Protein AF-A0A4Y2HBI5-F1 (afdb_monomer_lite)

Radius of gyration: 10.58 Å; chains: 1; bounding box: 23×18×30 Å

Foldseek 3Di:
DPDAAAEEEAEQCFLPPVQLVNVVRYQAYEYEHPDPVRQVNNVVPPDDPRYHYD

Secondary structure (DSSP, 8-state):
-PPPEEEEEEET-TTSHHHHHHGGGEEEEEEE-S-HHHHHHHHHH---TTEEE-

Sequence (54 aa):
VPEPLETAVDVGCGNGQSTVILAPYFKRVHGSDVSETQIEQAKATRSLPNVTYV

pLDDT: mean 96.82, std 5.15, range [64.38, 98.69]

InterPro domains:
  IPR029063 S-adenosyl-L-methionine-dependent methyltransferase superfamily [G3DSA:3.40.50.150] (1-54)
  IPR029063 S-adenosyl-L-methionine-dependent methyltransferase superfamily [SSF53335] (4-54)
  IPR041698 Methyltransferase domain 25 [PF13649] (9-53)
  IPR051052 Diverse substrate methyltransferase [PTHR44942] (3-53)

Organism: Araneus ventricosus (NCBI:txid182803)

Structure (mmCIF, N/CA/C/O backbone):
data_AF-A0A4Y2HBI5-F1
#
_entry.id   AF-A0A4Y2HBI5-F1
#
loop_
_atom_site.group_PDB
_atom_site.id
_atom_site.type_symbol
_atom_site.label_atom_id
_atom_site.label_alt_id
_atom_site.label_comp_id
_atom_site.label_asym_id
_atom_site.label_entity_id
_atom_site.label_seq_id
_atom_site.pdbx_PDB_ins_code
_atom_site.Cartn_x
_atom_site.Cartn_y
_atom_site.Cartn_z
_atom_site.occupancy
_atom_site.B_iso_or_equiv
_atom_site.auth_seq_id
_atom_site.auth_comp_id
_atom_site.auth_asym_id
_atom_site.auth_atom_id
_atom_site.pdbx_PDB_model_num
ATOM 1 N N . VAL A 1 1 ? 15.449 -1.087 -18.232 1.00 64.38 1 VAL A N 1
ATOM 2 C CA . VAL A 1 1 ? 14.608 -1.593 -17.124 1.00 64.38 1 VAL A CA 1
ATOM 3 C C . VAL A 1 1 ? 13.504 -2.411 -17.771 1.00 64.38 1 VAL A C 1
ATOM 5 O O . VAL A 1 1 ? 12.965 -1.906 -18.750 1.00 64.38 1 VAL A O 1
ATOM 8 N N . PRO A 1 2 ? 13.256 -3.667 -17.368 1.00 81.56 2 PRO A N 1
ATOM 9 C CA . PRO A 1 2 ? 12.116 -4.417 -17.892 1.00 81.56 2 PRO A CA 1
ATOM 10 C C . PRO A 1 2 ? 10.808 -3.663 -17.609 1.00 81.56 2 PRO A C 1
ATOM 12 O O . PRO A 1 2 ? 10.732 -2.908 -16.641 1.00 81.56 2 PRO A O 1
ATOM 15 N N . GLU A 1 3 ? 9.810 -3.847 -18.472 1.00 91.44 3 GLU A N 1
ATOM 16 C CA . GLU A 1 3 ? 8.466 -3.292 -18.271 1.00 91.44 3 GLU A CA 1
ATOM 17 C C . GLU A 1 3 ? 7.908 -3.701 -16.891 1.00 91.44 3 GLU A C 1
ATOM 19 O O . GLU A 1 3 ? 8.083 -4.862 -16.498 1.00 91.44 3 GLU A O 1
ATOM 24 N N . PRO A 1 4 ? 7.237 -2.793 -16.150 1.00 94.31 4 PRO A N 1
ATOM 25 C CA . PRO A 1 4 ? 6.594 -3.136 -14.887 1.00 94.31 4 PRO A CA 1
ATOM 26 C C . PRO A 1 4 ? 5.535 -4.227 -15.070 1.00 94.31 4 PRO A C 1
ATOM 28 O O . PRO A 1 4 ? 4.778 -4.230 -16.047 1.00 94.31 4 PRO A O 1
ATOM 31 N N . LEU A 1 5 ? 5.429 -5.118 -14.086 1.00 97.12 5 LEU A N 1
ATOM 32 C CA . LEU A 1 5 ? 4.347 -6.097 -14.004 1.00 97.12 5 LEU A CA 1
ATOM 33 C C . LEU A 1 5 ? 2.991 -5.384 -13.860 1.00 97.12 5 LEU A C 1
ATOM 35 O O . LEU A 1 5 ? 2.917 -4.229 -13.445 1.00 97.12 5 LEU A O 1
ATOM 39 N N . GLU A 1 6 ? 1.883 -6.047 -14.195 1.00 97.88 6 GLU A N 1
ATOM 40 C CA . GLU A 1 6 ? 0.578 -5.366 -14.193 1.00 97.88 6 GLU A CA 1
ATOM 41 C C . GLU A 1 6 ? 0.095 -4.988 -12.789 1.00 97.88 6 GLU A C 1
ATOM 43 O O . GLU A 1 6 ? -0.210 -3.826 -12.520 1.00 97.88 6 GLU A O 1
ATOM 48 N N . THR A 1 7 ? -0.034 -5.953 -11.877 1.00 98.00 7 THR A N 1
ATOM 49 C CA . THR A 1 7 ? -0.660 -5.706 -10.570 1.00 98.00 7 THR A CA 1
ATOM 50 C C . THR A 1 7 ? -0.077 -6.591 -9.478 1.00 98.00 7 THR A C 1
ATOM 52 O O . THR A 1 7 ? 0.145 -7.779 -9.704 1.00 98.00 7 THR A O 1
ATOM 55 N N . ALA A 1 8 ? 0.128 -6.007 -8.298 1.00 98.44 8 ALA A N 1
ATOM 56 C CA . ALA A 1 8 ? 0.437 -6.714 -7.059 1.00 98.44 8 ALA A CA 1
ATOM 57 C C . ALA A 1 8 ? -0.673 -6.516 -6.020 1.00 98.44 8 ALA A C 1
ATOM 59 O O . ALA A 1 8 ? -1.297 -5.454 -5.958 1.00 98.44 8 ALA A O 1
ATOM 60 N N . VAL A 1 9 ? -0.876 -7.536 -5.184 1.00 98.44 9 VAL A N 1
ATOM 61 C CA . VAL A 1 9 ? -1.742 -7.479 -4.001 1.00 98.44 9 VAL A CA 1
ATOM 62 C C . VAL A 1 9 ? -0.912 -7.870 -2.782 1.00 98.44 9 VAL A C 1
ATOM 64 O O . VAL A 1 9 ? -0.328 -8.951 -2.754 1.00 98.44 9 VAL A O 1
ATOM 67 N N . ASP A 1 10 ? -0.851 -6.978 -1.803 1.00 98.50 10 ASP A N 1
ATOM 68 C CA . ASP A 1 10 ? -0.111 -7.122 -0.551 1.00 98.50 10 ASP A CA 1
ATOM 69 C C . ASP A 1 10 ? -1.114 -7.367 0.586 1.00 98.50 10 ASP A C 1
ATOM 71 O O . ASP A 1 10 ? -1.805 -6.447 1.025 1.00 98.50 10 ASP A O 1
ATOM 75 N N . VAL A 1 11 ? -1.274 -8.631 0.984 1.00 98.44 11 VAL A N 1
ATOM 76 C CA . VAL A 1 11 ? -2.290 -9.075 1.955 1.00 98.44 11 VAL A CA 1
ATOM 77 C C . VAL A 1 11 ? -1.699 -9.079 3.362 1.00 98.44 11 VAL A C 1
ATOM 79 O O . VAL A 1 11 ? -0.685 -9.730 3.601 1.00 98.44 11 VAL A O 1
ATOM 82 N N . GLY A 1 12 ? -2.362 -8.402 4.299 1.00 98.25 12 GLY A N 1
ATOM 83 C CA . GLY A 1 12 ? -1.797 -8.104 5.616 1.00 98.25 12 GLY A CA 1
ATOM 84 C C . GLY A 1 12 ? -0.739 -7.004 5.530 1.00 98.25 12 GLY A C 1
ATOM 85 O O . GLY A 1 12 ? 0.335 -7.132 6.116 1.00 98.25 12 GLY A O 1
ATOM 86 N N . CYS A 1 13 ? -1.005 -5.952 4.745 1.00 98.44 13 CYS A N 1
ATOM 87 C CA . CYS A 1 13 ? -0.012 -4.924 4.428 1.00 98.44 13 CYS A CA 1
ATOM 88 C C . CYS A 1 13 ? 0.372 -4.031 5.618 1.00 98.44 13 CYS A C 1
ATOM 90 O O . CYS A 1 13 ? 1.301 -3.220 5.507 1.00 98.44 13 CYS A O 1
ATOM 92 N N . GLY A 1 14 ? -0.361 -4.115 6.735 1.00 98.62 14 GLY A N 1
ATOM 93 C CA . GLY A 1 14 ? -0.243 -3.210 7.868 1.00 98.62 14 GLY A CA 1
ATOM 94 C C . GLY A 1 14 ? -0.273 -1.753 7.411 1.00 98.62 14 GLY A C 1
ATOM 95 O O . GLY A 1 14 ? -1.078 -1.348 6.574 1.00 98.62 14 GLY A O 1
ATOM 96 N N . ASN A 1 15 ? 0.669 -0.964 7.917 1.00 98.12 15 ASN A N 1
ATOM 97 C CA . ASN A 1 15 ? 0.815 0.451 7.585 1.00 98.12 15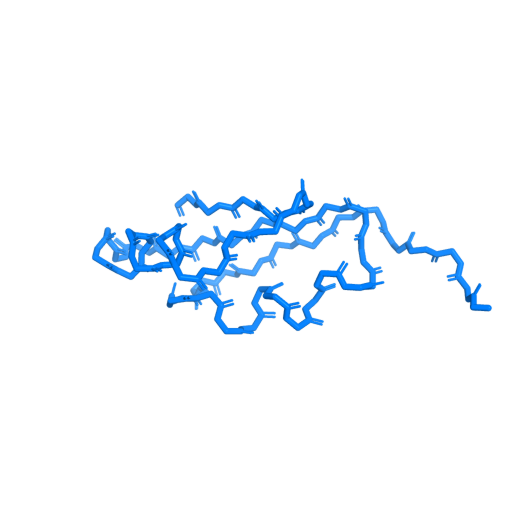 ASN A CA 1
ATOM 98 C C . ASN A 1 15 ? 1.418 0.726 6.192 1.00 98.12 15 ASN A C 1
ATOM 100 O O . ASN A 1 15 ? 1.790 1.872 5.916 1.00 98.12 15 ASN A O 1
ATOM 104 N N . GLY A 1 16 ? 1.558 -0.295 5.339 1.00 98.25 16 GLY A N 1
ATOM 105 C CA . GLY A 1 16 ? 1.893 -0.167 3.920 1.00 98.25 16 GLY A CA 1
ATOM 106 C C . GLY A 1 16 ? 3.385 -0.154 3.578 1.00 98.25 16 GLY A C 1
ATOM 107 O O . GLY A 1 16 ? 3.743 0.264 2.476 1.00 98.25 16 GLY A O 1
ATOM 108 N N . GLN A 1 17 ? 4.272 -0.560 4.497 1.00 97.81 17 GLN A N 1
ATOM 109 C CA . GLN A 1 17 ? 5.728 -0.572 4.263 1.00 97.81 17 GLN A CA 1
ATOM 110 C C . GLN A 1 17 ? 6.142 -1.464 3.086 1.00 97.81 17 GLN A C 1
ATOM 112 O O . GLN A 1 17 ? 6.901 -1.024 2.226 1.00 97.81 17 GLN A O 1
ATOM 117 N N . SER A 1 18 ? 5.633 -2.694 3.023 1.00 97.12 18 SER A N 1
ATOM 118 C CA . SER A 1 18 ? 5.860 -3.607 1.897 1.00 97.12 18 SER A CA 1
ATOM 119 C C . SER A 1 18 ? 5.216 -3.086 0.613 1.00 97.12 18 SER A C 1
ATOM 121 O O . SER A 1 18 ? 5.827 -3.139 -0.452 1.00 97.12 18 SER A O 1
ATOM 123 N N . THR A 1 19 ? 4.029 -2.490 0.715 1.00 98.50 19 THR A N 1
ATOM 124 C CA . THR A 1 19 ? 3.252 -2.016 -0.435 1.00 98.50 19 THR A CA 1
ATOM 125 C C . THR A 1 19 ? 4.000 -0.955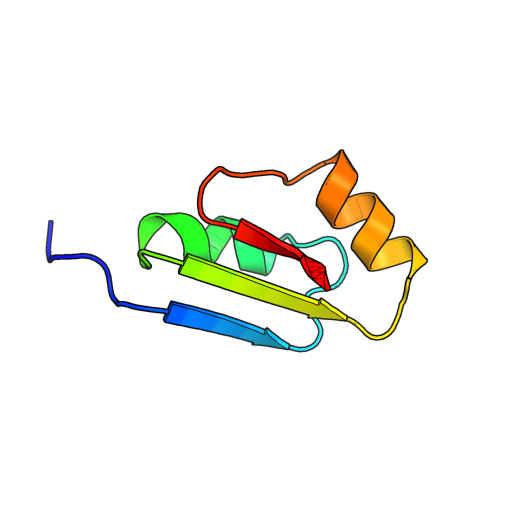 -1.246 1.00 98.50 19 THR A C 1
ATOM 127 O O . THR A 1 19 ? 4.040 -1.031 -2.473 1.00 98.50 19 THR A O 1
ATOM 130 N N . VAL A 1 20 ? 4.663 0.004 -0.585 1.00 97.81 20 VAL A N 1
ATOM 131 C CA . VAL A 1 20 ? 5.462 1.031 -1.285 1.00 97.81 20 VAL A CA 1
ATOM 132 C C . VAL A 1 20 ? 6.755 0.481 -1.883 1.00 97.81 20 VAL A C 1
ATOM 134 O O . VAL A 1 20 ? 7.207 0.983 -2.908 1.00 97.81 20 VAL A O 1
ATOM 137 N N . ILE A 1 21 ? 7.335 -0.569 -1.289 1.00 97.81 21 ILE A N 1
ATOM 138 C CA . ILE A 1 21 ? 8.521 -1.247 -1.836 1.00 97.81 21 ILE A CA 1
ATOM 139 C C . ILE A 1 21 ? 8.176 -1.944 -3.157 1.00 97.81 21 ILE A C 1
ATOM 141 O O . ILE A 1 21 ? 9.012 -2.003 -4.056 1.00 97.81 21 ILE A O 1
ATOM 145 N N . LEU A 1 22 ? 6.941 -2.434 -3.302 1.00 97.62 22 LEU A N 1
ATOM 146 C CA . LEU A 1 22 ? 6.460 -3.067 -4.531 1.00 97.62 22 LEU A CA 1
ATOM 147 C C . LEU A 1 22 ? 6.149 -2.049 -5.642 1.00 97.62 22 LEU A C 1
ATOM 149 O O . LEU A 1 22 ? 6.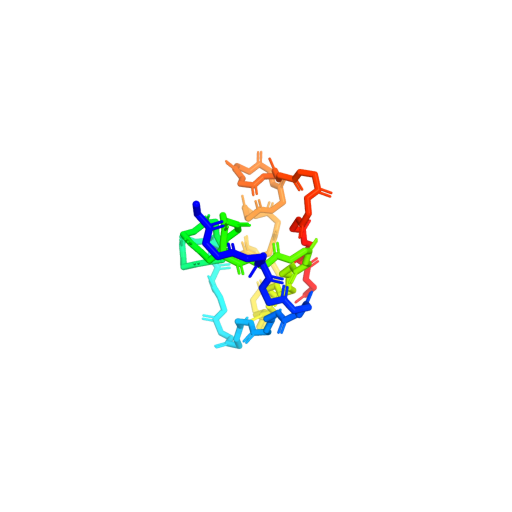231 -2.397 -6.818 1.00 97.62 22 LEU A O 1
ATOM 153 N N . ALA A 1 23 ? 5.838 -0.795 -5.300 1.00 97.44 23 ALA A N 1
ATOM 154 C CA . ALA A 1 23 ? 5.362 0.221 -6.244 1.00 97.44 23 ALA A CA 1
ATOM 155 C C . ALA A 1 23 ? 6.230 0.430 -7.507 1.00 97.44 23 ALA A C 1
ATOM 157 O O . ALA A 1 23 ? 5.647 0.617 -8.573 1.00 97.44 23 ALA A O 1
ATOM 158 N N . PRO A 1 24 ? 7.578 0.368 -7.472 1.00 96.75 24 PRO A N 1
ATOM 159 C CA . PRO A 1 24 ? 8.401 0.539 -8.676 1.00 96.75 24 PRO A CA 1
ATOM 160 C C . PRO A 1 24 ? 8.333 -0.633 -9.665 1.00 96.75 24 PRO A C 1
ATOM 162 O O . PRO A 1 24 ? 8.715 -0.478 -10.823 1.00 96.75 24 PRO A O 1
ATOM 165 N N . TYR A 1 25 ? 7.886 -1.810 -9.219 1.00 97.12 25 TYR A N 1
ATOM 166 C CA . TYR A 1 25 ? 7.898 -3.039 -10.017 1.00 97.12 25 TYR A CA 1
ATOM 167 C C . TYR A 1 25 ? 6.558 -3.327 -10.702 1.00 97.12 25 TYR A C 1
ATOM 169 O O . TYR A 1 25 ? 6.498 -4.202 -11.567 1.00 97.12 25 TYR A O 1
ATOM 177 N N . PHE A 1 26 ? 5.494 -2.602 -10.334 1.00 98.00 26 PHE A N 1
ATOM 178 C CA . PHE A 1 26 ? 4.132 -2.850 -10.800 1.00 98.00 26 PHE A CA 1
ATOM 179 C C . PHE A 1 26 ? 3.428 -1.572 -11.259 1.00 98.00 26 PHE A C 1
ATOM 181 O O . PHE A 1 26 ? 3.587 -0.503 -10.673 1.00 98.00 26 PHE A O 1
ATOM 188 N N . LYS A 1 27 ? 2.556 -1.690 -12.264 1.00 98.06 27 LYS A N 1
ATOM 189 C CA . LYS A 1 27 ? 1.696 -0.577 -12.693 1.00 98.06 27 LYS A CA 1
ATOM 190 C C . LYS A 1 27 ? 0.643 -0.216 -11.647 1.00 98.06 27 LYS A C 1
ATOM 192 O O . LYS A 1 27 ? 0.216 0.933 -11.613 1.00 98.06 27 LYS A O 1
ATOM 197 N N . ARG A 1 28 ? 0.217 -1.178 -10.818 1.00 98.38 28 ARG A N 1
ATOM 198 C CA . ARG A 1 28 ? -0.728 -0.995 -9.702 1.00 98.38 28 ARG A CA 1
ATOM 199 C C . ARG A 1 28 ? -0.358 -1.889 -8.519 1.00 98.38 28 ARG A C 1
ATOM 201 O O . ARG A 1 28 ? -0.008 -3.052 -8.715 1.00 98.38 28 ARG A O 1
ATOM 208 N N . VAL A 1 29 ? -0.496 -1.377 -7.300 1.00 98.62 29 VAL A N 1
ATOM 209 C CA . VAL A 1 29 ? -0.355 -2.158 -6.065 1.00 98.62 29 VAL A CA 1
ATOM 210 C C . VAL A 1 29 ? -1.556 -1.901 -5.155 1.00 98.62 29 VAL A C 1
ATOM 212 O O . VAL A 1 29 ? -1.922 -0.754 -4.892 1.00 98.62 29 VAL A O 1
ATOM 215 N N . HIS A 1 30 ? -2.165 -2.976 -4.665 1.00 98.56 30 HIS A N 1
ATOM 216 C CA . HIS A 1 30 ? -3.254 -2.933 -3.693 1.00 98.56 30 HIS A CA 1
ATOM 217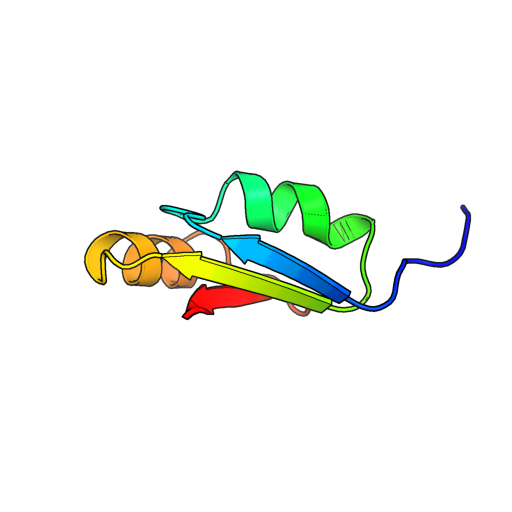 C C . HIS A 1 30 ? -2.764 -3.512 -2.365 1.00 98.56 30 HIS A C 1
ATOM 219 O O . HIS A 1 30 ? -2.452 -4.698 -2.298 1.00 98.56 30 HIS A O 1
ATOM 225 N N . GLY A 1 31 ? -2.672 -2.687 -1.326 1.00 98.56 31 GLY A N 1
ATOM 226 C CA . GLY A 1 31 ? -2.457 -3.151 0.043 1.00 98.56 31 GLY A CA 1
ATOM 227 C C . GLY A 1 31 ? -3.794 -3.400 0.729 1.00 98.56 31 GLY A C 1
ATOM 228 O O . GLY A 1 31 ? -4.699 -2.574 0.601 1.00 98.56 31 GLY A O 1
ATOM 229 N N . SER A 1 32 ? -3.926 -4.515 1.444 1.00 98.56 32 SER A N 1
ATOM 230 C CA . SER A 1 32 ? -5.085 -4.757 2.299 1.00 98.56 32 S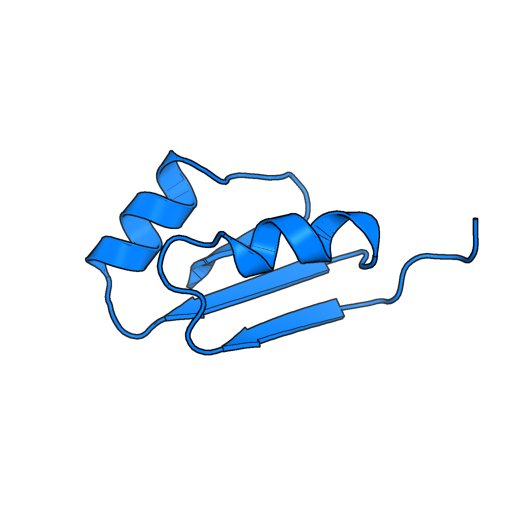ER A CA 1
ATOM 231 C C . SER A 1 32 ? -4.695 -5.260 3.676 1.00 98.56 32 SER A C 1
ATOM 233 O O . SER A 1 32 ? -3.793 -6.086 3.810 1.00 98.56 32 SER A O 1
ATOM 235 N N . ASP A 1 33 ? -5.396 -4.778 4.694 1.00 98.69 33 ASP A N 1
ATOM 236 C CA . ASP A 1 33 ? -5.232 -5.191 6.080 1.00 98.69 33 ASP A CA 1
ATOM 237 C C . ASP A 1 33 ? -6.581 -5.119 6.806 1.00 98.69 33 ASP A C 1
ATOM 239 O O . ASP A 1 33 ? -7.385 -4.227 6.557 1.00 98.69 33 ASP A O 1
ATOM 243 N N . VAL A 1 34 ? -6.840 -6.060 7.717 1.00 98.50 34 VAL A N 1
ATOM 244 C CA . VAL A 1 34 ? -8.088 -6.090 8.501 1.00 98.50 34 VAL A CA 1
ATOM 245 C C . VAL A 1 34 ? -8.150 -4.956 9.531 1.00 98.50 34 VAL A C 1
ATOM 247 O O . VAL A 1 34 ? -9.220 -4.614 10.032 1.00 98.50 34 VAL A O 1
ATOM 250 N N . SER A 1 35 ? -7.001 -4.382 9.889 1.00 98.50 35 SER A N 1
ATOM 251 C CA . SER A 1 35 ? -6.909 -3.297 10.851 1.00 98.50 35 SER A CA 1
ATOM 252 C C . SER A 1 35 ? -7.166 -1.946 10.183 1.00 98.50 35 SER A C 1
ATOM 254 O O . SER A 1 35 ? -6.299 -1.393 9.507 1.00 98.50 35 SER A O 1
ATOM 256 N N . GLU A 1 36 ? -8.335 -1.359 10.453 1.00 98.31 36 GLU A N 1
ATOM 257 C CA . GLU A 1 36 ? -8.694 -0.019 9.964 1.00 98.31 36 GLU A CA 1
ATOM 258 C C . GLU A 1 36 ? -7.639 1.034 10.336 1.00 98.31 36 GLU A C 1
ATOM 260 O O . GLU A 1 36 ? -7.235 1.832 9.494 1.00 98.31 36 GLU A O 1
ATOM 265 N N . THR A 1 37 ? -7.105 0.981 11.561 1.00 98.50 37 THR A N 1
ATOM 266 C CA . THR A 1 37 ? -6.069 1.917 12.024 1.00 98.50 37 THR A CA 1
ATOM 267 C C . THR A 1 37 ? -4.757 1.786 11.242 1.00 98.50 37 THR A C 1
ATOM 269 O O . THR A 1 37 ? -4.098 2.793 10.975 1.00 98.50 37 THR A O 1
ATOM 272 N N . GLN A 1 38 ? -4.378 0.573 10.820 1.00 98.56 38 GLN A N 1
ATOM 273 C CA . GLN A 1 38 ? -3.221 0.364 9.944 1.00 98.56 38 GLN A CA 1
ATOM 274 C C . GLN A 1 38 ? -3.467 0.955 8.552 1.00 98.56 38 GLN A C 1
ATOM 276 O O . GLN A 1 38 ? -2.596 1.646 8.018 1.00 98.56 38 GLN A O 1
ATOM 281 N N . ILE A 1 39 ? -4.660 0.746 7.990 1.00 98.44 39 ILE A N 1
ATOM 282 C CA . ILE A 1 39 ? -5.048 1.278 6.678 1.00 98.44 39 ILE A CA 1
ATOM 283 C C . ILE A 1 39 ? -5.121 2.807 6.683 1.00 98.44 39 ILE A C 1
ATOM 285 O O . ILE A 1 39 ? -4.632 3.445 5.749 1.00 98.44 39 ILE A O 1
ATOM 289 N N . GLU A 1 40 ? -5.672 3.421 7.727 1.00 98.44 40 GLU A N 1
ATOM 290 C CA . GLU A 1 40 ? -5.666 4.877 7.898 1.00 98.44 40 GLU A CA 1
ATOM 291 C C . GLU A 1 40 ? -4.237 5.426 7.941 1.00 98.44 40 GLU A C 1
ATOM 293 O O . GLU A 1 40 ? -3.913 6.384 7.232 1.00 98.44 40 GLU A O 1
ATOM 298 N N . GLN A 1 41 ? -3.347 4.775 8.697 1.00 98.38 41 GLN A N 1
ATOM 299 C CA . GLN A 1 41 ? -1.939 5.156 8.741 1.00 98.38 41 GLN A CA 1
ATOM 300 C C . GLN A 1 41 ? -1.255 4.983 7.376 1.00 98.38 41 GLN A C 1
ATOM 302 O O . GLN A 1 41 ? -0.477 5.852 6.969 1.00 98.38 41 GLN A O 1
ATOM 307 N N . ALA A 1 42 ? -1.539 3.898 6.653 1.00 98.38 42 ALA A N 1
ATOM 308 C CA . ALA A 1 42 ? -0.997 3.649 5.320 1.00 98.38 42 ALA A CA 1
ATOM 309 C C . ALA A 1 42 ? -1.429 4.743 4.332 1.00 98.38 42 ALA A C 1
ATOM 311 O O . ALA A 1 42 ? -0.585 5.364 3.682 1.00 98.38 42 ALA A O 1
ATOM 312 N N . LYS A 1 43 ? -2.728 5.066 4.301 1.00 98.06 43 LYS A N 1
ATOM 313 C CA . LYS A 1 43 ? -3.294 6.150 3.481 1.00 98.06 43 LYS A CA 1
ATOM 314 C C . LYS A 1 43 ? -2.669 7.506 3.810 1.00 98.06 43 LYS A C 1
ATOM 316 O O . LYS A 1 43 ? -2.357 8.264 2.895 1.00 98.06 43 LYS A O 1
ATOM 321 N N . ALA A 1 44 ? -2.456 7.802 5.092 1.00 97.81 44 ALA A N 1
ATOM 322 C CA . ALA A 1 44 ? -1.909 9.083 5.536 1.00 97.81 44 ALA A CA 1
ATOM 323 C C . ALA A 1 44 ? -0.405 9.242 5.254 1.00 97.81 44 ALA A C 1
ATOM 325 O O . ALA A 1 44 ? 0.053 10.351 4.988 1.00 97.81 44 ALA A O 1
ATOM 326 N N . THR A 1 45 ? 0.374 8.158 5.333 1.00 97.38 45 THR A N 1
ATOM 327 C CA . THR A 1 45 ? 1.849 8.242 5.354 1.00 97.38 45 THR A CA 1
ATOM 328 C C . THR A 1 45 ? 2.543 7.643 4.133 1.00 97.38 45 THR A C 1
ATOM 330 O O . THR A 1 45 ? 3.728 7.900 3.928 1.00 97.38 45 THR A O 1
ATOM 333 N N . ARG A 1 46 ? 1.840 6.846 3.322 1.00 96.19 46 ARG A N 1
ATOM 334 C CA . ARG A 1 46 ? 2.423 6.046 2.231 1.00 96.19 46 ARG A CA 1
ATOM 335 C C . ARG A 1 46 ? 1.619 6.110 0.930 1.00 96.19 46 ARG A C 1
ATOM 337 O O . ARG A 1 46 ? 1.598 5.168 0.146 1.00 96.19 46 ARG A O 1
ATOM 344 N N . SER A 1 47 ? 0.978 7.247 0.678 1.00 92.75 47 SER A N 1
ATOM 345 C CA . SER A 1 47 ? 0.256 7.484 -0.572 1.00 92.75 47 SER A CA 1
ATOM 346 C C . SER A 1 47 ? 1.219 7.640 -1.756 1.00 92.75 47 SER A C 1
ATOM 348 O O . SER A 1 47 ? 2.084 8.518 -1.754 1.00 92.75 47 SER A O 1
ATOM 350 N N . LEU A 1 48 ? 1.058 6.792 -2.774 1.00 97.38 48 LEU A N 1
ATOM 351 C CA . LEU A 1 48 ? 1.750 6.866 -4.062 1.00 97.38 48 LEU A CA 1
ATOM 352 C C . LEU A 1 48 ? 0.718 6.783 -5.199 1.00 97.38 48 LEU A C 1
ATOM 354 O O . LEU A 1 48 ? -0.316 6.140 -5.021 1.00 97.38 48 LEU A O 1
ATOM 358 N N . PRO A 1 49 ? 0.984 7.360 -6.389 1.00 97.81 49 PRO A N 1
ATOM 359 C CA . PRO A 1 49 ? -0.001 7.423 -7.476 1.00 97.81 49 PRO A CA 1
ATOM 360 C C . PRO A 1 49 ? -0.532 6.067 -7.961 1.00 97.81 49 PRO A C 1
ATOM 362 O O . PRO A 1 49 ? -1.642 5.996 -8.481 1.00 97.81 49 PRO A O 1
ATOM 365 N N . ASN A 1 50 ? 0.256 4.998 -7.818 1.00 98.25 50 ASN A N 1
ATOM 366 C CA . ASN A 1 50 ? -0.095 3.640 -8.235 1.00 98.25 50 ASN A CA 1
ATOM 367 C C . ASN A 1 50 ? -0.396 2.690 -7.064 1.00 98.25 50 ASN A C 1
ATOM 369 O O . ASN A 1 50 ? -0.471 1.478 -7.277 1.00 98.25 50 ASN A O 1
ATOM 373 N N . VAL A 1 51 ? -0.562 3.215 -5.847 1.00 98.50 51 VAL A N 1
ATOM 374 C CA . VAL A 1 51 ? -0.848 2.427 -4.644 1.00 98.50 51 VAL A CA 1
ATOM 375 C C . VAL A 1 51 ? -2.227 2.781 -4.099 1.00 98.50 51 VAL A C 1
ATOM 377 O O . VAL A 1 51 ? -2.602 3.947 -4.018 1.00 98.50 51 VAL A O 1
ATOM 380 N N . THR A 1 52 ? -2.980 1.766 -3.686 1.00 98.56 52 THR A N 1
ATOM 381 C CA . THR A 1 52 ? -4.244 1.936 -2.956 1.00 98.56 52 THR A CA 1
ATOM 382 C C . THR A 1 52 ? -4.272 1.026 -1.735 1.00 98.56 52 THR A C 1
ATOM 384 O O . THR A 1 52 ? -3.620 -0.018 -1.730 1.00 98.56 52 THR A O 1
ATOM 387 N N . TYR A 1 53 ? -5.029 1.429 -0.716 1.00 98.56 53 TYR A N 1
ATOM 388 C CA . TYR A 1 53 ? -5.151 0.716 0.554 1.00 98.56 5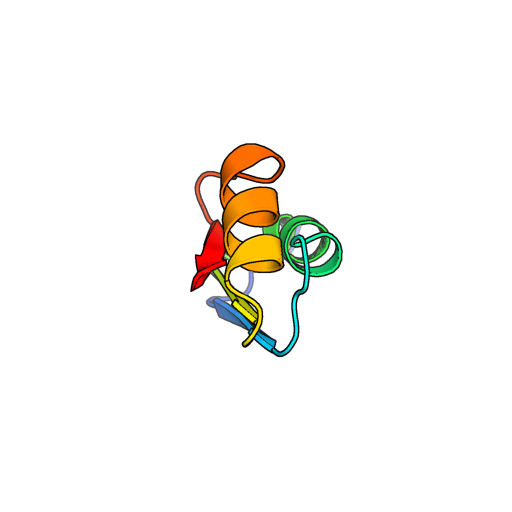3 TYR A CA 1
ATOM 389 C C . TYR A 1 53 ? -6.621 0.472 0.882 1.00 98.56 53 TYR A C 1
ATOM 391 O O . TYR A 1 53 ? -7.415 1.423 0.840 1.00 98.56 53 TYR A O 1
ATOM 399 N N . VAL A 1 54 ? -6.965 -0.771 1.216 1.00 95.25 54 VAL A N 1
ATOM 400 C CA . VAL A 1 54 ? -8.324 -1.188 1.593 1.00 95.25 54 VAL A CA 1
ATOM 401 C C . VAL A 1 54 ? -8.357 -1.992 2.879 1.00 95.25 54 VAL A C 1
ATOM 403 O O . VAL A 1 54 ? -7.599 -2.982 3.000 1.00 95.25 54 VAL A O 1
#